Protein AF-A0A109K1W1-F1 (afdb_monomer_lite)

Foldseek 3Di:
DFQKKKKAWQDKDDDDDFKFKWKDDPPDDIDTHDDDHGDMDMDGPVPIDIDIDDGDPPIDTDMDMDGHHDDPPPD

pLDDT: mean 90.44, std 11.09, range [49.03, 98.31]

Organism: NCBI:txid1864509

Secondary structure (DSSP, 8-state):
--SEEEEEEEEEE-SSSPPPEEEE-TTSPPEEE-PPTT-EEEEETTT-EEEEPPPPTT-EEEEEEEEE-------

Sequence (75 aa):
MFSLNVLLMLEHCYVQHPSHLVLYEDAAEPRRLLLKPGEIVIFDGSALVHAREKLKEGERISILTVGFSPKAARL

Radius of gyration: 14.33 Å; chains: 1; bounding box: 37×31×39 Å

Structure (mmCIF, N/CA/C/O backbone):
data_AF-A0A109K1W1-F1
#
_entry.id   AF-A0A109K1W1-F1
#
loop_
_atom_site.group_PDB
_atom_site.id
_atom_site.type_symbol
_atom_site.label_atom_id
_atom_site.label_alt_id
_atom_site.label_comp_id
_atom_site.label_asym_id
_atom_site.label_entity_id
_atom_site.label_seq_id
_atom_site.pdbx_PDB_ins_code
_atom_site.Cartn_x
_atom_site.Cartn_y
_atom_site.Cartn_z
_atom_site.occupancy
_atom_site.B_iso_or_equiv
_atom_site.auth_seq_id
_atom_site.auth_comp_id
_atom_site.auth_asym_id
_atom_site.auth_atom_id
_atom_site.pdbx_PDB_model_num
ATOM 1 N N . MET A 1 1 ? 16.881 -1.604 -4.743 1.00 61.31 1 MET A N 1
ATOM 2 C CA . MET A 1 1 ? 15.492 -1.182 -5.014 1.00 61.31 1 MET A CA 1
ATOM 3 C C . MET A 1 1 ? 14.844 -2.257 -5.873 1.00 61.31 1 MET A C 1
ATOM 5 O O . MET A 1 1 ? 15.526 -2.777 -6.751 1.00 61.31 1 MET A O 1
ATOM 9 N N . PHE A 1 2 ? 13.613 -2.666 -5.564 1.00 68.12 2 PHE A N 1
ATOM 10 C CA . PHE A 1 2 ? 12.898 -3.677 -6.348 1.00 68.12 2 PHE A CA 1
ATOM 11 C C . PHE A 1 2 ? 12.335 -3.051 -7.626 1.00 68.12 2 PHE A C 1
ATOM 13 O O . PHE A 1 2 ? 11.960 -1.882 -7.609 1.00 68.12 2 PHE A O 1
ATOM 20 N N . SER A 1 3 ? 12.296 -3.807 -8.723 1.00 83.06 3 SER A N 1
ATOM 21 C CA . SER A 1 3 ? 11.735 -3.322 -9.994 1.00 83.06 3 SER A CA 1
ATOM 22 C C . SER A 1 3 ? 10.208 -3.328 -9.970 1.00 83.06 3 SER A C 1
ATOM 24 O O . SER A 1 3 ? 9.572 -2.487 -10.586 1.00 83.06 3 SER A O 1
ATOM 26 N N . LEU A 1 4 ? 9.612 -4.256 -9.222 1.00 90.38 4 LEU A N 1
ATOM 27 C CA . LEU A 1 4 ? 8.170 -4.368 -9.053 1.00 90.38 4 LEU A CA 1
ATOM 28 C C . LEU A 1 4 ? 7.847 -4.479 -7.565 1.00 90.38 4 LEU A C 1
ATOM 30 O O . LEU A 1 4 ? 8.416 -5.326 -6.875 1.00 90.38 4 LEU A O 1
ATOM 34 N N . ASN A 1 5 ? 6.918 -3.661 -7.087 1.00 93.38 5 ASN A N 1
ATOM 35 C CA . ASN A 1 5 ? 6.329 -3.808 -5.764 1.00 93.38 5 ASN A CA 1
ATOM 36 C C . ASN A 1 5 ? 4.885 -4.279 -5.913 1.00 93.38 5 ASN A C 1
ATOM 38 O O . ASN A 1 5 ? 4.105 -3.713 -6.679 1.00 93.38 5 ASN A O 1
ATOM 42 N N . VAL A 1 6 ? 4.538 -5.315 -5.157 1.00 95.31 6 VAL A N 1
ATOM 43 C CA . VAL A 1 6 ? 3.179 -5.841 -5.043 1.00 95.31 6 VAL A CA 1
ATOM 44 C C . VAL A 1 6 ? 2.718 -5.620 -3.615 1.00 95.31 6 VAL A C 1
ATOM 46 O O . VAL A 1 6 ? 3.353 -6.096 -2.675 1.00 95.31 6 VAL A O 1
ATOM 49 N N . LEU A 1 7 ? 1.617 -4.901 -3.456 1.00 96.56 7 LEU A N 1
ATOM 50 C CA . LEU A 1 7 ? 0.993 -4.617 -2.175 1.00 96.56 7 LEU A CA 1
ATOM 51 C C . LEU A 1 7 ? -0.382 -5.274 -2.151 1.00 96.56 7 LEU A C 1
ATOM 53 O O . LEU A 1 7 ? -1.247 -4.907 -2.938 1.00 96.56 7 LEU A O 1
ATOM 57 N N . LEU A 1 8 ? -0.587 -6.220 -1.239 1.00 98.00 8 LEU A N 1
ATOM 58 C CA . LEU A 1 8 ? -1.881 -6.842 -0.968 1.00 98.00 8 LEU A CA 1
ATOM 59 C C . LEU A 1 8 ? -2.428 -6.303 0.354 1.00 98.00 8 LEU A C 1
ATOM 61 O O . LEU A 1 8 ? -1.789 -6.435 1.403 1.00 98.00 8 LEU A O 1
ATOM 65 N N . MET A 1 9 ? -3.622 -5.716 0.309 1.00 98.12 9 MET A N 1
ATOM 66 C CA . MET A 1 9 ? -4.335 -5.296 1.511 1.00 98.12 9 MET A CA 1
ATOM 67 C C . MET A 1 9 ? -4.982 -6.517 2.171 1.00 98.12 9 MET A C 1
ATOM 69 O O . MET A 1 9 ? -5.878 -7.127 1.597 1.00 98.12 9 MET A O 1
ATOM 73 N N . LEU A 1 10 ? -4.538 -6.886 3.372 1.00 98.31 10 LEU A N 1
ATOM 74 C CA . LEU A 1 10 ? -5.090 -8.025 4.116 1.00 98.31 10 LEU A CA 1
ATOM 75 C C . LEU A 1 10 ? -6.235 -7.592 5.034 1.00 98.31 10 LEU A C 1
ATOM 77 O O . LEU A 1 10 ? -7.252 -8.272 5.119 1.00 98.31 10 LEU A O 1
ATOM 81 N N . GLU A 1 11 ? -6.081 -6.448 5.697 1.00 98.06 11 GLU A N 1
ATOM 82 C CA . GLU A 1 11 ? -7.074 -5.887 6.615 1.00 98.06 11 GLU A CA 1
ATOM 83 C C . GLU A 1 11 ? -7.003 -4.359 6.580 1.00 98.06 11 GLU A C 1
ATOM 85 O O . GLU A 1 11 ? -5.909 -3.795 6.568 1.00 98.06 11 GLU A O 1
ATOM 90 N N . HIS A 1 12 ? -8.160 -3.693 6.611 1.00 97.38 12 HIS A N 1
ATOM 91 C CA . HIS A 1 12 ? -8.259 -2.245 6.774 1.00 97.38 12 HIS A CA 1
ATOM 92 C C . HIS A 1 12 ? -9.515 -1.901 7.590 1.00 97.38 12 HIS A C 1
ATOM 94 O O . HIS A 1 12 ? -10.617 -1.817 7.050 1.00 97.38 12 HIS A O 1
ATOM 100 N N . CYS A 1 13 ? -9.352 -1.747 8.904 1.00 97.25 13 CYS A N 1
ATOM 101 C CA . CYS A 1 13 ? -10.426 -1.422 9.843 1.00 97.25 13 CYS A CA 1
ATOM 102 C C . CYS A 1 13 ? -10.389 0.066 10.204 1.00 97.25 13 CYS A C 1
ATOM 104 O O . CYS A 1 13 ? -9.353 0.563 10.642 1.00 97.25 13 CYS A O 1
ATOM 106 N N . TYR A 1 14 ? -11.518 0.764 10.076 1.00 95.88 14 TYR A N 1
ATOM 107 C CA . TYR A 1 14 ? -11.660 2.187 10.402 1.00 95.88 14 TYR A CA 1
ATOM 108 C C . TYR A 1 14 ? -13.131 2.547 10.646 1.00 95.88 14 TYR A C 1
ATOM 110 O O . TYR A 1 14 ? -14.030 1.813 10.238 1.00 95.88 14 TYR A O 1
ATOM 118 N N . VAL A 1 15 ? -13.378 3.693 11.292 1.00 89.94 15 VAL A N 1
ATOM 119 C CA . VAL A 1 15 ? -14.739 4.213 11.523 1.00 89.94 15 VAL A CA 1
ATOM 120 C C . VAL A 1 15 ? -15.108 5.243 10.454 1.00 89.94 15 VAL A C 1
ATOM 122 O O . VAL A 1 15 ? -16.084 5.063 9.731 1.00 89.94 15 VAL A O 1
ATOM 125 N N . GLN A 1 16 ? -14.311 6.307 10.312 1.00 89.44 16 GLN A N 1
ATOM 126 C CA . GLN A 1 16 ? -14.493 7.360 9.308 1.00 89.44 16 GLN A CA 1
ATOM 127 C C . GLN A 1 16 ? -13.133 7.894 8.844 1.00 89.44 16 GLN A C 1
ATOM 129 O O . GLN A 1 16 ? -12.169 7.872 9.605 1.00 89.44 16 GLN A O 1
ATOM 134 N N . HIS A 1 17 ? -13.077 8.393 7.606 1.00 90.44 17 HIS A N 1
ATOM 135 C CA . HIS A 1 17 ? -11.902 9.045 7.007 1.00 90.44 17 HIS A CA 1
ATOM 136 C C . HIS A 1 17 ? -10.588 8.232 7.107 1.00 90.44 17 HIS A C 1
ATOM 138 O O . HIS A 1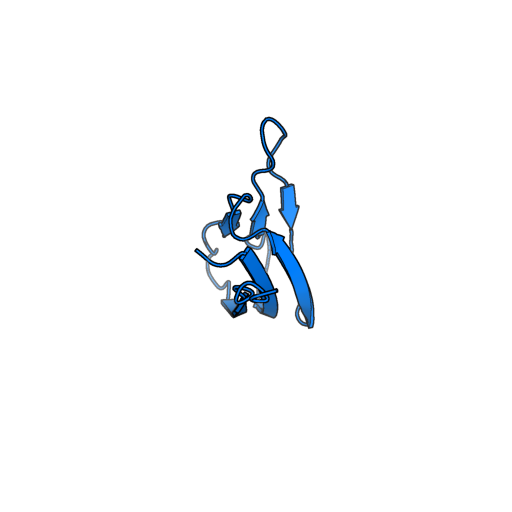 17 ? -9.633 8.695 7.736 1.00 90.44 17 HIS A O 1
ATOM 144 N N . PRO A 1 18 ? -10.528 7.035 6.490 1.00 95.25 18 PRO A N 1
ATOM 145 C CA . PRO A 1 18 ? -9.348 6.170 6.530 1.00 95.25 18 PRO A CA 1
ATOM 146 C C . PRO A 1 18 ? -8.115 6.795 5.877 1.00 95.25 18 PRO A C 1
ATOM 148 O O . PRO A 1 18 ? -8.220 7.714 5.059 1.00 95.25 18 PRO A O 1
ATOM 151 N N . SER A 1 19 ? -6.944 6.242 6.189 1.00 96.56 19 SER A N 1
ATOM 152 C CA . SER A 1 19 ? -5.700 6.564 5.500 1.00 96.56 19 SER A CA 1
ATOM 153 C C . SER A 1 19 ? -5.650 5.958 4.093 1.00 96.56 19 SER A C 1
ATOM 155 O O . SER A 1 19 ? -6.045 4.814 3.842 1.00 96.56 19 SER A O 1
ATOM 157 N N . HIS A 1 20 ? -5.076 6.704 3.155 1.00 97.81 20 HIS A N 1
ATOM 158 C CA . HIS A 1 20 ? -4.898 6.258 1.775 1.00 97.81 20 HIS A CA 1
ATOM 159 C C . HIS A 1 20 ? -3.458 5.839 1.492 1.00 97.81 20 HIS A C 1
ATOM 161 O O . HIS A 1 20 ? -2.506 6.315 2.117 1.00 97.81 20 HIS A O 1
ATOM 167 N N . LEU A 1 21 ? -3.301 4.951 0.509 1.00 97.12 21 LEU A N 1
ATOM 168 C CA . LEU A 1 21 ? -2.039 4.817 -0.204 1.00 97.12 21 LEU A CA 1
ATOM 169 C C . LEU A 1 21 ? -1.980 5.979 -1.193 1.00 97.12 21 LEU A C 1
ATOM 171 O O . LEU A 1 21 ? -2.872 6.127 -2.026 1.00 97.12 21 LEU A O 1
ATOM 175 N N . VAL A 1 22 ? -0.960 6.811 -1.075 1.00 96.94 22 VAL A N 1
ATOM 176 C CA . VAL A 1 22 ? -0.736 7.968 -1.934 1.00 96.94 22 VAL A CA 1
ATOM 177 C C . VAL A 1 22 ? 0.337 7.606 -2.942 1.00 96.94 22 VAL A C 1
ATOM 179 O O . VAL A 1 22 ? 1.426 7.182 -2.553 1.00 96.94 22 VAL A O 1
ATOM 182 N N . LEU A 1 23 ? 0.019 7.764 -4.220 1.00 94.94 23 LEU A N 1
ATOM 183 C CA . LEU A 1 23 ? 0.942 7.602 -5.335 1.00 94.94 23 LEU A CA 1
ATOM 184 C C . LEU A 1 23 ? 1.267 8.987 -5.893 1.00 94.94 23 LEU A C 1
ATOM 186 O O . LEU A 1 23 ? 0.358 9.765 -6.193 1.00 94.94 23 LEU A O 1
ATOM 190 N N . TYR A 1 24 ? 2.555 9.293 -6.004 1.00 93.81 24 TYR A N 1
ATOM 191 C CA . TYR A 1 24 ? 3.051 10.552 -6.547 1.00 93.81 24 TYR A CA 1
ATOM 192 C C . TYR A 1 24 ? 3.560 10.285 -7.965 1.00 93.81 24 TYR A C 1
ATOM 194 O O . TYR A 1 24 ? 4.696 9.855 -8.157 1.00 93.81 24 TYR A O 1
ATOM 202 N N . GLU A 1 25 ? 2.674 10.470 -8.941 1.00 87.38 25 GLU A N 1
ATOM 203 C CA . GLU A 1 25 ? 2.958 10.293 -10.366 1.00 87.38 25 GLU A CA 1
ATOM 204 C C . GLU A 1 25 ? 3.403 11.645 -10.954 1.00 87.38 25 GLU A C 1
ATOM 206 O O . GLU A 1 25 ? 2.581 12.528 -11.191 1.00 87.38 25 GLU A O 1
ATOM 211 N N . ASP A 1 26 ? 4.712 11.816 -11.160 1.00 82.75 26 ASP A N 1
ATOM 212 C CA . ASP A 1 26 ? 5.340 13.005 -11.758 1.00 82.75 26 ASP A CA 1
ATOM 213 C C . ASP A 1 26 ? 4.765 14.355 -11.261 1.00 82.75 26 ASP A C 1
ATOM 215 O O . ASP A 1 26 ? 4.691 14.607 -10.059 1.00 82.75 26 ASP A O 1
ATOM 219 N N . ALA A 1 27 ? 4.405 15.255 -12.184 1.00 74.81 27 ALA A N 1
ATOM 220 C CA . ALA A 1 27 ? 3.872 16.590 -11.906 1.00 74.81 27 ALA A CA 1
ATOM 221 C C . ALA A 1 27 ? 2.341 16.616 -11.726 1.00 74.81 27 ALA A C 1
ATOM 223 O O . ALA A 1 27 ? 1.744 17.695 -11.710 1.00 74.81 27 ALA A O 1
ATOM 224 N N . ALA A 1 28 ? 1.693 15.452 -11.646 1.00 81.44 28 ALA A N 1
ATOM 225 C CA . ALA A 1 28 ? 0.255 15.365 -11.444 1.00 81.44 28 ALA A CA 1
ATOM 226 C C . ALA A 1 28 ? -0.117 15.469 -9.956 1.00 81.44 28 ALA A C 1
ATOM 228 O O . ALA A 1 28 ? 0.699 15.272 -9.055 1.00 81.44 28 ALA A O 1
ATOM 229 N N . GLU A 1 29 ? -1.392 15.760 -9.698 1.00 92.00 29 GLU A N 1
ATOM 230 C CA . GLU A 1 29 ? -1.951 15.690 -8.349 1.00 92.00 29 GLU A CA 1
ATOM 231 C C . GLU A 1 29 ? -1.815 14.267 -7.771 1.00 92.00 29 GLU A C 1
ATOM 233 O O . GLU A 1 29 ? -2.126 13.297 -8.473 1.00 92.00 29 GLU A O 1
ATOM 238 N N . PRO A 1 30 ? -1.410 14.102 -6.493 1.00 94.75 30 PRO A N 1
ATOM 239 C CA . PRO A 1 30 ? -1.210 12.783 -5.909 1.00 94.75 30 PRO A CA 1
ATOM 240 C C . PRO A 1 30 ? -2.488 11.947 -5.916 1.00 94.75 30 PRO A C 1
ATOM 242 O O . PRO A 1 30 ? -3.534 12.342 -5.378 1.00 94.75 30 PRO A O 1
ATOM 245 N N . ARG A 1 31 ? -2.387 10.736 -6.461 1.00 94.75 31 ARG A N 1
ATOM 246 C CA . ARG A 1 31 ? -3.500 9.793 -6.508 1.00 94.75 31 ARG A CA 1
ATOM 247 C C . ARG A 1 31 ? -3.638 9.092 -5.164 1.00 94.75 31 ARG A C 1
ATOM 249 O O . ARG A 1 31 ? -2.697 8.482 -4.665 1.00 94.75 31 ARG A O 1
ATOM 256 N N . ARG A 1 32 ? -4.837 9.1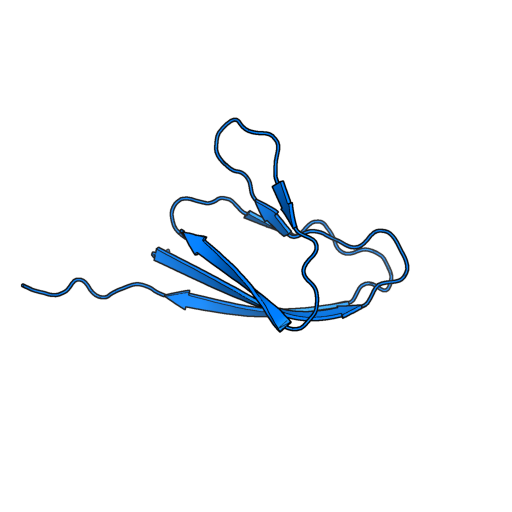46 -4.585 1.00 96.31 32 ARG A N 1
ATOM 257 C CA . ARG A 1 32 ? -5.162 8.498 -3.306 1.00 96.31 32 ARG A CA 1
ATOM 258 C C . ARG A 1 32 ? -5.971 7.236 -3.551 1.00 96.31 32 ARG A C 1
ATOM 260 O O . ARG A 1 32 ? -7.034 7.284 -4.162 1.00 96.31 32 ARG A O 1
ATOM 267 N N . LEU A 1 33 ? -5.461 6.113 -3.065 1.00 96.62 33 LEU A N 1
ATOM 268 C CA . LEU A 1 33 ? -6.086 4.803 -3.176 1.00 96.62 33 LEU A CA 1
ATOM 269 C C . LEU A 1 33 ? -6.557 4.337 -1.799 1.00 96.62 33 LEU A C 1
ATOM 271 O O . LEU A 1 33 ? -5.753 4.145 -0.880 1.00 96.62 33 LEU A O 1
ATOM 275 N N . LEU A 1 34 ? -7.868 4.130 -1.671 1.00 97.06 34 LEU A N 1
ATOM 276 C CA . LEU A 1 34 ? -8.464 3.448 -0.529 1.00 97.06 34 LEU A CA 1
ATOM 277 C C . LEU A 1 34 ? -8.587 1.964 -0.863 1.00 97.06 34 LEU A C 1
ATOM 279 O O . LEU A 1 34 ? -9.495 1.572 -1.588 1.00 97.06 34 LEU A O 1
ATOM 283 N N . LEU A 1 35 ? -7.662 1.162 -0.343 1.00 96.50 35 LEU A N 1
ATOM 284 C CA . LEU A 1 35 ? -7.645 -0.275 -0.595 1.00 96.50 35 LEU A CA 1
ATOM 285 C C . LEU A 1 35 ? -8.541 -1.013 0.395 1.00 96.50 35 LEU A C 1
ATOM 287 O O . LEU A 1 35 ? -8.441 -0.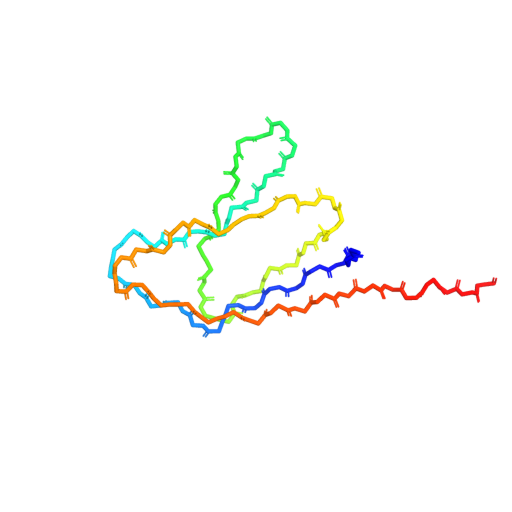799 1.610 1.00 96.50 35 LEU A O 1
ATOM 291 N N . LYS A 1 36 ? -9.375 -1.901 -0.139 1.00 96.56 36 LYS A N 1
ATOM 292 C CA . LYS A 1 36 ? -10.187 -2.864 0.606 1.00 96.56 36 LYS A CA 1
ATOM 293 C C . LYS A 1 36 ? -9.418 -4.175 0.805 1.00 96.56 36 LYS A C 1
ATOM 295 O O . LYS A 1 36 ? -8.547 -4.497 -0.004 1.00 96.56 36 LYS A O 1
ATOM 300 N N . PRO A 1 37 ? -9.740 -4.964 1.847 1.00 97.88 37 PRO A N 1
ATOM 301 C CA . PRO A 1 37 ? -9.194 -6.310 2.005 1.00 97.88 37 PRO A CA 1
ATOM 302 C C . PRO A 1 37 ? -9.342 -7.151 0.727 1.00 97.88 37 PRO A C 1
ATOM 304 O O . PRO A 1 37 ? -10.421 -7.206 0.138 1.00 97.88 37 PRO A O 1
ATOM 307 N N . GLY A 1 38 ? -8.255 -7.792 0.303 1.00 97.75 38 GLY A N 1
ATOM 308 C CA . GLY A 1 38 ? -8.158 -8.581 -0.926 1.00 97.75 38 GLY A CA 1
ATOM 309 C C . GLY A 1 38 ? -7.698 -7.800 -2.161 1.00 97.75 38 GLY A C 1
ATOM 310 O O . GLY A 1 38 ? -7.292 -8.423 -3.141 1.00 97.75 38 GLY A O 1
ATOM 311 N N . GLU A 1 39 ? -7.713 -6.465 -2.140 1.00 98.19 39 GLU A N 1
ATOM 312 C CA . GLU A 1 39 ? -7.235 -5.667 -3.271 1.00 98.19 39 GLU A CA 1
ATOM 313 C C . GLU A 1 39 ? -5.706 -5.637 -3.337 1.00 98.19 39 GLU A C 1
ATOM 315 O O . GLU A 1 39 ? -5.005 -5.556 -2.321 1.00 98.19 39 GLU A O 1
ATOM 320 N N . ILE A 1 40 ? -5.198 -5.681 -4.570 1.00 97.75 40 ILE A N 1
ATOM 321 C CA . ILE A 1 40 ? -3.772 -5.700 -4.881 1.00 97.75 40 ILE A CA 1
ATOM 322 C C . ILE A 1 40 ? -3.424 -4.451 -5.685 1.00 97.75 40 ILE A C 1
ATOM 324 O O . ILE A 1 40 ? -4.093 -4.127 -6.665 1.00 97.75 40 ILE A O 1
ATOM 328 N N . VAL A 1 41 ? -2.333 -3.788 -5.307 1.00 96.31 41 VAL A N 1
ATOM 329 C CA . VAL A 1 41 ? -1.687 -2.754 -6.118 1.00 96.31 41 VAL A CA 1
ATOM 330 C C . VAL A 1 41 ? -0.332 -3.271 -6.567 1.00 96.31 41 VAL A C 1
ATOM 332 O O . VAL A 1 41 ? 0.474 -3.719 -5.754 1.00 96.31 41 VAL A O 1
ATOM 335 N N . ILE A 1 42 ? -0.085 -3.197 -7.869 1.00 95.44 42 ILE A N 1
ATOM 336 C CA . ILE A 1 42 ? 1.190 -3.548 -8.488 1.00 95.44 42 ILE A CA 1
ATOM 337 C C . ILE A 1 42 ? 1.738 -2.280 -9.127 1.00 95.44 42 ILE A C 1
ATOM 339 O O . ILE A 1 42 ? 1.027 -1.627 -9.889 1.00 95.44 42 ILE A O 1
ATOM 343 N N . PHE A 1 43 ? 2.977 -1.924 -8.812 1.00 92.31 43 PHE A N 1
ATOM 344 C CA . PHE A 1 43 ? 3.596 -0.714 -9.342 1.00 92.31 43 PHE A CA 1
ATOM 345 C C . PHE A 1 43 ? 5.107 -0.862 -9.505 1.00 92.31 43 PHE A C 1
ATOM 347 O O . PHE A 1 43 ? 5.740 -1.724 -8.887 1.00 92.31 43 PHE A O 1
ATOM 354 N N . ASP A 1 44 ? 5.677 -0.006 -10.352 1.00 90.19 44 ASP A N 1
ATOM 355 C CA . ASP A 1 44 ? 7.120 0.096 -10.534 1.00 90.19 44 ASP A CA 1
ATOM 356 C C . ASP A 1 44 ? 7.757 0.626 -9.243 1.00 90.19 44 ASP A C 1
ATOM 358 O O . ASP A 1 44 ? 7.599 1.791 -8.872 1.00 90.19 44 ASP A O 1
ATOM 362 N N . GLY A 1 45 ? 8.472 -0.255 -8.545 1.00 85.88 45 GLY A N 1
ATOM 363 C CA . GLY A 1 45 ? 9.116 0.065 -7.273 1.00 85.88 45 GLY A CA 1
ATOM 364 C C . GLY A 1 45 ? 10.333 0.979 -7.414 1.00 85.88 45 GLY A C 1
ATOM 365 O O . GLY A 1 45 ? 10.850 1.446 -6.400 1.00 85.88 45 GLY A O 1
ATOM 366 N N . SER A 1 46 ? 10.794 1.209 -8.647 1.00 84.88 46 SER A N 1
ATOM 367 C CA . SER A 1 46 ? 11.958 2.026 -8.967 1.00 84.88 46 SER A CA 1
ATOM 368 C C . SER A 1 46 ? 11.628 3.445 -9.413 1.00 84.88 46 SER A C 1
ATOM 370 O O . SER A 1 46 ? 12.438 4.345 -9.197 1.00 84.88 46 SER A O 1
ATOM 372 N N . ALA A 1 47 ? 10.446 3.647 -9.990 1.00 87.38 47 ALA A N 1
ATOM 373 C CA . ALA A 1 47 ? 10.024 4.940 -10.519 1.00 87.38 47 ALA A CA 1
ATOM 374 C C . ALA A 1 47 ? 8.948 5.623 -9.665 1.00 87.38 47 ALA A C 1
ATOM 376 O O . ALA A 1 47 ? 8.890 6.849 -9.626 1.00 87.38 47 ALA A O 1
ATOM 377 N N . LEU A 1 48 ? 8.102 4.858 -8.963 1.00 90.81 48 LEU A N 1
ATOM 378 C CA . LEU A 1 48 ? 6.941 5.428 -8.285 1.00 90.81 48 LEU A CA 1
ATOM 379 C C . LEU A 1 48 ? 7.215 5.752 -6.813 1.00 90.81 48 LEU A C 1
ATOM 381 O O . LEU A 1 48 ? 7.312 4.865 -5.952 1.00 90.81 48 LEU A O 1
ATOM 385 N N . VAL A 1 49 ? 7.241 7.048 -6.501 1.00 92.38 49 VAL A N 1
ATOM 386 C CA . VAL A 1 49 ? 7.190 7.521 -5.116 1.00 92.38 49 VAL A CA 1
ATOM 387 C C . VAL A 1 49 ? 5.792 7.255 -4.565 1.00 92.38 49 VAL A C 1
ATOM 389 O O . VAL A 1 49 ? 4.777 7.611 -5.163 1.00 92.38 49 VAL A O 1
ATOM 392 N N . HIS A 1 50 ? 5.732 6.618 -3.402 1.00 93.56 50 HIS A N 1
ATOM 393 C CA . HIS A 1 50 ? 4.480 6.275 -2.745 1.00 93.56 50 HIS A CA 1
ATOM 394 C C . HIS A 1 50 ? 4.620 6.410 -1.231 1.00 93.56 50 HIS A C 1
ATOM 396 O O . HIS A 1 50 ? 5.700 6.232 -0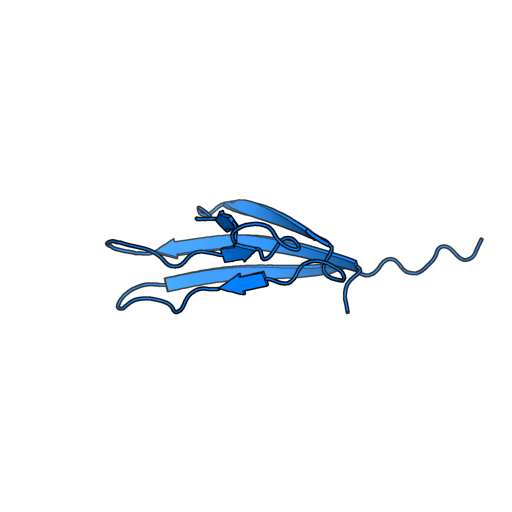.667 1.00 93.56 50 HIS A O 1
ATOM 402 N N . ALA A 1 51 ? 3.514 6.723 -0.566 1.00 94.50 51 ALA A N 1
ATOM 403 C CA . ALA A 1 51 ? 3.454 6.837 0.883 1.00 94.50 51 ALA A CA 1
ATOM 404 C C . ALA A 1 51 ? 2.096 6.380 1.411 1.00 94.50 51 ALA A C 1
ATOM 406 O O . ALA A 1 51 ? 1.105 6.323 0.689 1.00 94.50 51 ALA A O 1
ATOM 407 N N . ARG A 1 52 ? 2.040 6.078 2.703 1.00 95.62 52 ARG A N 1
ATOM 408 C CA . ARG A 1 52 ? 0.789 5.880 3.433 1.00 95.62 52 ARG A CA 1
ATOM 409 C C . ARG A 1 52 ? 0.498 7.161 4.203 1.00 95.62 52 ARG A C 1
ATOM 411 O O . ARG A 1 52 ? 1.384 7.674 4.886 1.00 95.62 52 ARG A O 1
ATOM 418 N N . GLU A 1 53 ? -0.723 7.676 4.106 1.00 97.56 53 GLU A N 1
ATOM 419 C CA . GLU A 1 53 ? -1.155 8.753 5.000 1.00 97.56 53 GLU A CA 1
ATOM 420 C C . GLU A 1 53 ? -1.061 8.298 6.462 1.00 97.56 53 GLU A C 1
ATOM 422 O O . GLU A 1 53 ? -1.190 7.114 6.771 1.00 97.56 53 GLU A O 1
ATOM 427 N N . LYS A 1 54 ? -0.861 9.234 7.392 1.00 96.25 54 LYS A N 1
ATOM 428 C CA . LYS A 1 54 ? -0.826 8.893 8.817 1.00 96.25 54 LYS A CA 1
ATOM 429 C C . LYS A 1 54 ? -2.146 8.234 9.233 1.00 96.25 54 LYS A C 1
ATOM 431 O O . LYS A 1 54 ? -3.208 8.833 9.027 1.00 96.25 54 LYS A O 1
ATOM 436 N N . LEU A 1 55 ? -2.033 7.058 9.857 1.00 95.62 55 LEU A N 1
ATOM 437 C CA . LEU A 1 55 ? -3.167 6.333 10.426 1.00 95.62 55 LEU A CA 1
ATOM 438 C C . LEU A 1 55 ? -3.923 7.214 11.426 1.00 95.62 55 LEU A C 1
ATOM 440 O O . LEU A 1 55 ? -3.320 8.001 12.168 1.00 95.62 55 LEU A O 1
ATOM 444 N N . LYS A 1 56 ? -5.244 7.087 11.426 1.00 94.50 56 LYS A N 1
ATOM 445 C CA . LYS A 1 56 ? -6.148 7.766 12.353 1.00 94.50 56 LYS A CA 1
ATOM 446 C C . LYS A 1 56 ? -6.326 6.952 13.630 1.00 94.50 56 LYS A C 1
ATOM 448 O O . LYS A 1 56 ? -5.950 5.786 13.720 1.00 94.50 56 LYS A O 1
ATOM 453 N N . GLU A 1 57 ? -6.900 7.585 14.645 1.00 94.12 57 GLU A N 1
ATOM 454 C CA . GLU A 1 57 ? -7.223 6.906 15.896 1.00 94.12 57 GLU A CA 1
ATOM 455 C C . GLU A 1 57 ? -8.199 5.744 15.650 1.00 94.12 57 GLU A C 1
ATOM 457 O O . GLU A 1 57 ? -9.192 5.889 14.938 1.00 94.12 57 GLU A O 1
ATOM 462 N N . GLY A 1 58 ? -7.882 4.570 16.203 1.00 93.88 58 GLY A N 1
ATOM 463 C CA . GLY A 1 58 ? -8.664 3.346 16.011 1.00 93.88 58 GLY A CA 1
ATOM 464 C C . GLY A 1 58 ? -8.505 2.673 14.641 1.00 93.88 58 GLY A C 1
ATOM 465 O O . GLY A 1 58 ? -9.040 1.580 14.450 1.00 93.88 58 GLY A O 1
ATOM 466 N N . GLU A 1 59 ? -7.759 3.272 13.708 1.00 96.94 59 GLU A N 1
ATOM 467 C CA . GLU A 1 59 ? -7.463 2.668 12.412 1.00 96.94 59 GLU A CA 1
ATOM 468 C C . GLU A 1 59 ? -6.441 1.536 12.560 1.00 96.94 59 GLU A C 1
ATOM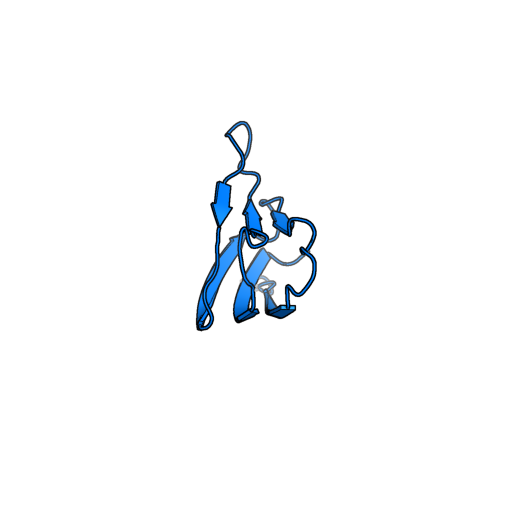 470 O O . GLU A 1 59 ? -5.410 1.681 13.223 1.00 96.94 59 GLU A O 1
ATOM 475 N N . ARG A 1 60 ? -6.714 0.396 11.921 1.00 96.75 60 ARG A N 1
ATOM 476 C CA . ARG A 1 60 ? -5.785 -0.736 11.841 1.00 96.75 60 ARG A CA 1
ATOM 477 C C . ARG A 1 60 ? -5.659 -1.209 10.408 1.00 96.75 60 ARG A C 1
ATOM 479 O O . ARG A 1 60 ? -6.663 -1.380 9.718 1.00 96.75 60 ARG A O 1
ATOM 486 N N . ILE A 1 61 ? -4.424 -1.461 9.992 1.00 97.12 61 ILE A N 1
ATOM 487 C CA . ILE A 1 61 ? -4.116 -2.000 8.673 1.00 97.12 61 ILE A CA 1
ATOM 488 C C . ILE A 1 61 ? -3.178 -3.195 8.791 1.00 97.12 61 ILE A C 1
ATOM 490 O O . ILE A 1 61 ? -2.260 -3.195 9.608 1.00 97.12 61 ILE A O 1
ATOM 494 N N . SER A 1 62 ? -3.389 -4.184 7.931 1.00 97.94 62 SER A N 1
ATOM 495 C CA . SER A 1 62 ? -2.447 -5.275 7.694 1.00 97.94 62 SER A CA 1
ATOM 496 C C . SER A 1 62 ? -2.188 -5.363 6.201 1.00 97.94 62 SER A C 1
ATOM 498 O O . SER A 1 62 ? -3.119 -5.480 5.405 1.00 97.94 62 SER A O 1
ATOM 500 N N . ILE A 1 63 ? -0.919 -5.282 5.816 1.00 97.44 63 ILE A N 1
ATOM 501 C CA . ILE A 1 63 ? -0.494 -5.242 4.419 1.00 97.44 63 ILE A CA 1
ATOM 502 C C . ILE A 1 63 ? 0.615 -6.269 4.224 1.00 97.44 63 ILE A C 1
ATOM 504 O O . ILE A 1 63 ? 1.567 -6.308 5.002 1.00 97.44 63 ILE A O 1
ATOM 508 N N . LEU A 1 64 ? 0.510 -7.062 3.159 1.00 97.62 64 LEU A N 1
ATOM 509 C CA . LEU A 1 64 ? 1.623 -7.854 2.650 1.00 97.62 64 LEU A CA 1
ATOM 510 C C . LEU A 1 64 ? 2.272 -7.103 1.488 1.00 97.62 64 LEU A C 1
ATOM 512 O O . LEU A 1 64 ? 1.608 -6.811 0.494 1.00 97.62 64 LEU A O 1
ATOM 516 N N . THR A 1 65 ? 3.574 -6.845 1.594 1.00 95.00 65 THR A N 1
ATOM 517 C CA . THR A 1 65 ? 4.360 -6.248 0.511 1.00 95.00 65 THR A CA 1
ATOM 518 C C . THR A 1 65 ? 5.396 -7.244 0.015 1.00 95.00 65 THR A C 1
ATOM 520 O O . THR A 1 65 ? 6.193 -7.761 0.797 1.00 95.00 65 THR A O 1
ATOM 523 N N . VAL A 1 66 ? 5.408 -7.486 -1.294 1.00 94.25 66 VAL A N 1
ATOM 524 C CA . VAL A 1 66 ? 6.406 -8.312 -1.977 1.00 94.25 66 VAL A CA 1
ATOM 525 C C . VAL A 1 66 ? 7.170 -7.436 -2.958 1.00 94.25 66 VAL A C 1
ATOM 527 O O . VAL A 1 66 ? 6.585 -6.836 -3.859 1.00 94.25 66 VAL A O 1
ATOM 530 N N . GLY A 1 67 ? 8.487 -7.372 -2.783 1.00 92.00 67 GLY A N 1
ATOM 531 C CA . GLY A 1 67 ? 9.394 -6.762 -3.744 1.00 92.00 67 GLY A CA 1
ATOM 532 C C . GLY A 1 67 ? 9.957 -7.815 -4.693 1.00 92.00 67 GLY A C 1
ATOM 533 O O . GLY A 1 67 ? 10.464 -8.846 -4.247 1.00 92.00 67 GLY A O 1
ATOM 534 N N . PHE A 1 68 ? 9.895 -7.558 -5.996 1.00 89.31 68 PHE A N 1
ATOM 535 C CA . PHE A 1 68 ? 10.479 -8.411 -7.024 1.00 89.31 68 PHE A CA 1
ATOM 536 C C . PHE A 1 68 ? 11.531 -7.649 -7.833 1.00 89.31 68 PHE A C 1
ATOM 538 O O . PHE A 1 68 ? 11.288 -6.566 -8.370 1.00 89.31 68 PHE A O 1
ATOM 545 N N . SER A 1 69 ? 12.715 -8.246 -7.941 1.00 87.94 69 SER A N 1
ATOM 546 C CA . SER A 1 69 ? 13.772 -7.818 -8.854 1.00 87.94 69 SER A CA 1
ATOM 547 C C . SER A 1 69 ? 14.036 -8.965 -9.823 1.00 87.94 69 SER A C 1
ATOM 549 O O . SER A 1 69 ? 14.514 -10.015 -9.376 1.00 87.94 69 SER A O 1
ATOM 551 N N . PRO A 1 70 ? 13.756 -8.812 -11.128 1.00 79.62 70 PRO A N 1
ATOM 552 C CA . PRO A 1 70 ? 14.159 -9.820 -12.089 1.00 79.62 70 PRO A CA 1
ATOM 553 C C . PR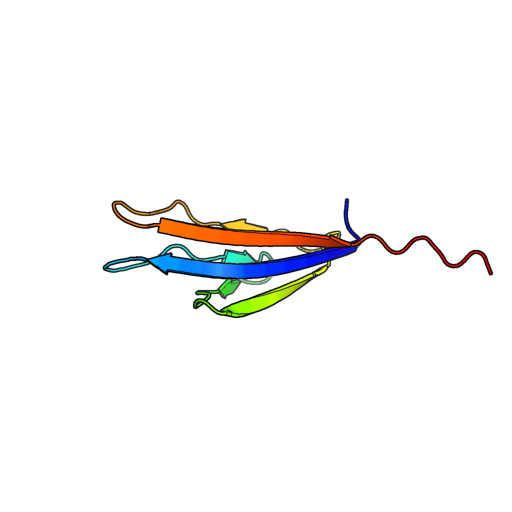O A 1 70 ? 15.685 -9.920 -12.060 1.00 79.62 70 PRO A C 1
ATOM 555 O O . PRO A 1 70 ? 16.396 -8.922 -12.188 1.00 79.62 70 PRO A O 1
ATOM 558 N N . LYS A 1 71 ? 16.215 -11.135 -11.896 1.00 75.69 71 LYS A N 1
ATOM 559 C CA . LYS A 1 71 ? 17.599 -11.384 -12.303 1.00 75.69 71 LYS A CA 1
ATOM 560 C C . LYS A 1 71 ? 17.604 -11.216 -13.815 1.00 75.69 71 LYS A C 1
ATOM 562 O O . LYS A 1 71 ? 16.813 -11.882 -14.479 1.00 75.69 71 LYS A O 1
ATOM 567 N N . ALA A 1 72 ? 18.434 -10.310 -14.336 1.00 65.50 72 ALA A N 1
ATOM 568 C CA . ALA A 1 72 ? 18.623 -10.184 -15.775 1.00 65.50 72 ALA A CA 1
ATOM 569 C C . ALA A 1 72 ? 18.784 -11.593 -16.358 1.00 65.50 72 ALA A C 1
ATOM 571 O O . ALA A 1 72 ? 19.605 -12.371 -15.857 1.00 65.50 72 ALA A O 1
ATOM 572 N N . ALA A 1 73 ? 17.972 -11.938 -17.360 1.00 54.72 73 ALA A N 1
ATOM 573 C CA . ALA A 1 73 ? 18.272 -13.096 -18.177 1.00 54.72 73 ALA A CA 1
ATOM 574 C C . ALA A 1 73 ? 19.668 -12.826 -18.741 1.00 54.72 73 ALA A C 1
ATOM 576 O O . ALA A 1 73 ? 19.855 -11.881 -19.506 1.00 54.72 73 ALA A O 1
ATOM 577 N N . ARG A 1 74 ? 20.670 -13.575 -18.271 1.00 49.12 74 ARG A N 1
ATOM 578 C CA . ARG A 1 74 ? 21.940 -13.664 -18.984 1.00 49.12 74 ARG A CA 1
ATOM 579 C C . ARG A 1 74 ? 21.594 -14.355 -20.301 1.00 49.12 74 ARG A C 1
ATOM 581 O O . ARG A 1 74 ? 21.477 -15.577 -20.316 1.00 49.12 74 ARG A O 1
ATOM 588 N N . LEU A 1 75 ? 21.280 -13.554 -21.317 1.00 49.03 75 LEU A N 1
ATOM 589 C CA . LEU A 1 75 ? 21.299 -13.970 -22.714 1.00 49.03 75 LEU A CA 1
ATOM 590 C C . LEU A 1 75 ? 22.757 -14.073 -23.159 1.00 49.03 75 LEU A C 1
ATOM 592 O O . LEU A 1 75 ? 23.553 -13.202 -22.732 1.00 49.03 75 LEU A O 1
#